Protein AF-A0A1G0W3D7-F1 (afdb_monomer)

Solvent-accessible surface area (backbone atoms only — not comparable to full-atom values): 5190 Å² total; per-residue (Å²): 133,79,53,66,49,80,43,76,43,76,90,76,74,41,78,47,81,46,70,65,78,86,64,88,60,76,69,61,51,66,60,54,49,55,51,50,52,50,53,51,52,54,49,50,59,60,71,68,53,82,78,89,75,78,83,80,78,71,80,77,75,72,77,75,72,79,81,71,75,83,76,78,81,88,128

Sequence (75 aa):
MYETIIVFDHFKHQIILITNVNTTDKNNLQVKYDSAVTQLEKLRFKLSKTISYKSNFKSVSSTISANLPHRNEEL

Structure (mmCIF, N/CA/C/O backbone):
data_AF-A0A1G0W3D7-F1
#
_entry.id   AF-A0A1G0W3D7-F1
#
loop_
_atom_site.group_PDB
_atom_site.id
_atom_site.type_symbol
_atom_site.label_atom_id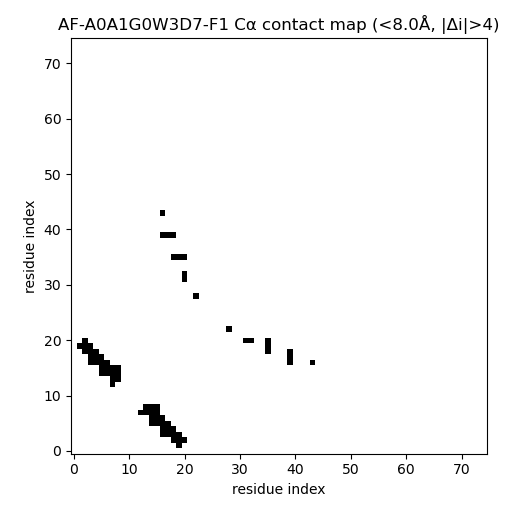
_atom_site.label_alt_id
_atom_site.label_comp_id
_atom_site.label_asym_id
_atom_site.label_entity_id
_atom_site.label_seq_id
_atom_site.pdbx_PDB_ins_code
_atom_site.Cartn_x
_atom_site.Cartn_y
_atom_site.Cartn_z
_atom_site.occupancy
_atom_site.B_iso_or_equiv
_atom_site.auth_seq_id
_atom_site.auth_comp_id
_atom_site.auth_asym_id
_atom_site.auth_atom_id
_atom_site.pdbx_PDB_model_num
ATOM 1 N N . MET A 1 1 ? -12.771 -11.330 -4.941 1.00 60.94 1 MET A N 1
ATOM 2 C CA . MET A 1 1 ? -12.545 -9.879 -5.127 1.00 60.94 1 MET A CA 1
ATOM 3 C C . MET A 1 1 ? -11.106 -9.594 -4.714 1.00 60.94 1 MET A C 1
ATOM 5 O O . MET A 1 1 ? -10.695 -10.158 -3.708 1.00 60.94 1 MET A O 1
ATOM 9 N N . TYR A 1 2 ? -10.326 -8.841 -5.495 1.00 73.75 2 TYR A N 1
ATOM 10 C CA . TYR A 1 2 ? -8.923 -8.553 -5.158 1.00 73.75 2 TYR A CA 1
ATOM 11 C C . TYR A 1 2 ? -8.834 -7.430 -4.116 1.00 73.75 2 TYR A C 1
ATOM 13 O O . TYR A 1 2 ? -9.536 -6.424 -4.232 1.00 73.75 2 TYR A O 1
ATOM 21 N N . GLU A 1 3 ? -7.981 -7.610 -3.106 1.00 85.56 3 GLU A N 1
ATOM 22 C CA . GLU A 1 3 ? -7.817 -6.661 -1.995 1.00 85.56 3 GLU A CA 1
ATOM 23 C C . GLU A 1 3 ? -6.994 -5.437 -2.414 1.00 85.56 3 GLU A C 1
ATOM 25 O O . GLU A 1 3 ? -7.395 -4.316 -2.128 1.00 85.56 3 GLU A O 1
ATOM 30 N N . THR A 1 4 ? -5.921 -5.629 -3.187 1.00 93.19 4 THR A N 1
ATOM 31 C CA . THR A 1 4 ? -5.060 -4.549 -3.694 1.00 93.19 4 THR A CA 1
ATOM 32 C C . THR A 1 4 ? -4.881 -4.657 -5.206 1.00 93.19 4 THR A C 1
ATOM 34 O O . THR A 1 4 ? -4.678 -5.747 -5.741 1.00 93.19 4 THR A O 1
ATOM 37 N N . ILE A 1 5 ? -4.922 -3.519 -5.894 1.00 94.81 5 ILE A N 1
ATOM 38 C CA . ILE A 1 5 ? -4.745 -3.368 -7.338 1.00 94.81 5 ILE A CA 1
ATOM 39 C C . ILE A 1 5 ? -3.601 -2.379 -7.580 1.00 94.81 5 ILE A C 1
ATOM 41 O O . ILE A 1 5 ? -3.514 -1.334 -6.933 1.00 94.81 5 ILE A O 1
ATOM 45 N N . ILE A 1 6 ? -2.730 -2.712 -8.532 1.00 95.06 6 ILE A N 1
ATOM 46 C CA . ILE A 1 6 ? -1.645 -1.849 -9.004 1.00 95.06 6 ILE A CA 1
ATOM 47 C C . ILE A 1 6 ? -1.951 -1.491 -10.452 1.00 95.06 6 ILE A C 1
ATOM 49 O O . ILE A 1 6 ? -2.118 -2.380 -11.285 1.00 95.06 6 ILE A O 1
ATOM 53 N N . VAL A 1 7 ? -2.017 -0.199 -10.749 1.00 96.12 7 VAL A N 1
ATOM 54 C CA . VAL A 1 7 ? -2.280 0.314 -12.095 1.00 96.12 7 VAL A CA 1
ATOM 55 C C . VAL A 1 7 ? -1.079 1.128 -12.550 1.00 96.12 7 VAL A C 1
ATOM 57 O O . VAL A 1 7 ? -0.581 1.965 -11.803 1.00 96.12 7 VAL A O 1
ATOM 60 N N . PHE A 1 8 ? -0.618 0.897 -13.776 1.00 96.00 8 PHE A N 1
ATOM 61 C CA . PHE A 1 8 ? 0.390 1.735 -14.416 1.00 96.00 8 PHE A CA 1
ATOM 62 C C . PHE A 1 8 ? -0.292 2.665 -15.418 1.00 96.00 8 PHE A C 1
ATOM 64 O O . PHE A 1 8 ? -0.833 2.212 -16.427 1.00 96.00 8 PHE A O 1
ATOM 71 N N . ASP A 1 9 ? -0.279 3.963 -15.128 1.00 95.31 9 ASP A N 1
ATOM 72 C CA . ASP A 1 9 ? -0.710 4.994 -16.064 1.00 95.31 9 ASP A CA 1
ATOM 73 C C . ASP A 1 9 ? 0.476 5.339 -16.969 1.00 95.31 9 ASP A C 1
ATOM 75 O O . ASP A 1 9 ? 1.393 6.070 -16.584 1.00 95.31 9 ASP A O 1
ATOM 79 N N . HIS A 1 10 ? 0.445 4.780 -18.180 1.00 94.62 10 HIS A N 1
ATOM 80 C CA . HIS A 1 10 ? 1.469 4.997 -19.195 1.00 94.62 10 HIS A CA 1
ATOM 81 C C . HIS A 1 10 ? 1.574 6.468 -19.616 1.00 94.62 10 HIS A C 1
ATOM 83 O O . HIS A 1 10 ? 2.673 6.940 -19.880 1.00 94.62 10 HIS A O 1
ATOM 89 N N . PHE A 1 11 ? 0.460 7.204 -19.675 1.00 95.94 11 PHE A N 1
ATOM 90 C CA . PHE A 1 11 ? 0.468 8.586 -20.156 1.00 95.94 11 PHE A CA 1
ATOM 91 C C . PHE A 1 11 ? 1.152 9.524 -19.159 1.00 95.94 11 PHE A C 1
ATOM 93 O O . PHE A 1 11 ? 1.924 10.394 -19.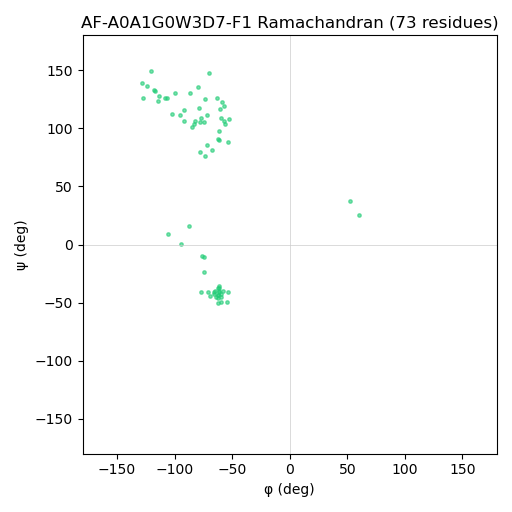549 1.00 95.94 11 PHE A O 1
ATOM 100 N N . LYS A 1 12 ? 0.900 9.331 -17.861 1.00 95.69 12 LYS A N 1
ATOM 101 C CA . LYS A 1 12 ? 1.498 10.148 -16.794 1.00 95.69 12 LYS A CA 1
ATOM 102 C C . LYS A 1 12 ? 2.771 9.556 -16.192 1.00 95.69 12 LYS A C 1
ATOM 104 O O . LYS A 1 12 ? 3.338 10.155 -15.283 1.00 95.69 12 LYS A O 1
ATOM 109 N N . HIS A 1 13 ? 3.215 8.392 -16.669 1.00 93.69 13 HIS A N 1
ATOM 110 C CA . HIS A 1 13 ? 4.362 7.658 -16.126 1.00 93.69 13 HIS A CA 1
ATOM 111 C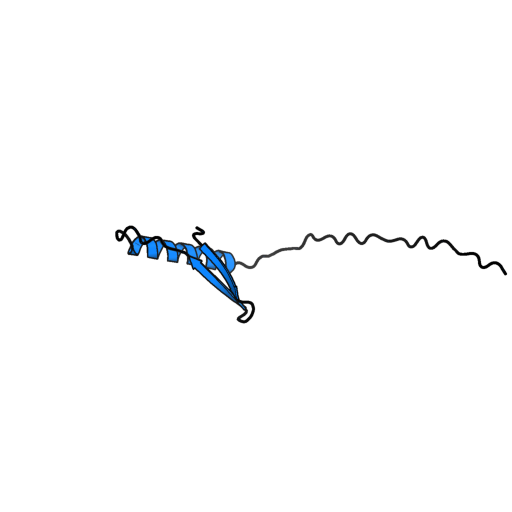 C . HIS A 1 13 ? 4.273 7.434 -14.603 1.00 93.69 13 HIS A C 1
ATOM 113 O O . HIS A 1 13 ? 5.277 7.494 -13.892 1.00 93.69 13 HIS A O 1
ATOM 119 N N . GLN A 1 14 ? 3.069 7.171 -14.089 1.00 95.38 14 GLN A N 1
ATOM 120 C CA . GLN A 1 14 ? 2.823 6.994 -12.656 1.00 95.38 14 GLN A CA 1
ATOM 121 C C . GLN A 1 14 ? 2.239 5.614 -12.348 1.00 95.38 14 GLN A C 1
ATOM 123 O O . GLN A 1 14 ? 1.496 5.034 -13.139 1.00 95.38 14 GLN A O 1
ATOM 128 N N . ILE A 1 15 ? 2.547 5.102 -11.157 1.00 94.62 15 ILE A N 1
ATOM 129 C CA . ILE A 1 15 ? 1.908 3.908 -10.602 1.00 94.62 15 ILE A CA 1
ATOM 130 C C . ILE A 1 15 ? 0.842 4.362 -9.605 1.00 94.62 15 ILE A C 1
ATOM 132 O O . ILE A 1 15 ? 1.119 5.165 -8.716 1.00 94.62 15 ILE A O 1
ATOM 136 N N . ILE A 1 16 ? -0.366 3.826 -9.739 1.00 95.81 16 ILE A N 1
ATOM 137 C CA . ILE A 1 16 ? -1.492 4.063 -8.840 1.00 95.81 16 ILE A CA 1
ATOM 138 C C . ILE A 1 16 ? -1.718 2.788 -8.029 1.00 95.81 16 ILE A C 1
ATOM 140 O O . ILE A 1 16 ? -1.866 1.699 -8.587 1.00 95.81 16 ILE A O 1
ATOM 144 N N . LEU A 1 17 ? -1.735 2.928 -6.705 1.00 96.50 17 LEU A N 1
ATOM 145 C CA . LEU A 1 17 ? -1.984 1.840 -5.764 1.00 96.50 17 LEU A CA 1
ATOM 146 C C . LEU A 1 17 ? -3.385 2.007 -5.177 1.00 96.50 17 LEU A C 1
ATOM 148 O O . LEU A 1 17 ? -3.712 3.071 -4.656 1.00 96.50 17 LEU A O 1
ATOM 152 N N . ILE A 1 18 ? -4.208 0.965 -5.265 1.00 95.81 18 ILE A N 1
ATOM 153 C CA . ILE A 1 18 ? -5.596 0.976 -4.794 1.00 95.81 18 ILE A CA 1
ATOM 154 C C . ILE A 1 18 ? -5.785 -0.229 -3.874 1.00 95.81 18 ILE A C 1
ATOM 156 O O . ILE A 1 18 ? -5.526 -1.349 -4.298 1.00 95.81 18 ILE A O 1
ATOM 160 N N . THR A 1 19 ? -6.258 -0.023 -2.644 1.00 95.44 19 THR A N 1
ATOM 161 C CA . THR A 1 19 ? -6.688 -1.112 -1.749 1.00 95.44 19 THR A CA 1
ATOM 162 C C . THR A 1 19 ? -8.176 -0.959 -1.452 1.00 95.44 19 THR A C 1
ATOM 164 O O . THR A 1 19 ? -8.643 0.128 -1.113 1.00 95.44 19 THR A O 1
ATOM 167 N N . ASN A 1 20 ? -8.918 -2.054 -1.577 1.00 93.31 20 ASN A N 1
ATOM 168 C CA . ASN A 1 20 ? -10.331 -2.135 -1.242 1.00 93.31 20 ASN A CA 1
ATOM 169 C C . ASN A 1 20 ? -10.489 -2.462 0.245 1.00 93.31 20 ASN A C 1
ATOM 171 O O . ASN A 1 20 ? -9.919 -3.432 0.737 1.00 93.31 20 ASN A O 1
ATOM 175 N N . VAL A 1 21 ? -11.319 -1.690 0.948 1.00 92.19 21 VAL A N 1
ATOM 176 C CA . VAL A 1 21 ? -11.630 -1.915 2.365 1.00 92.19 21 VAL A CA 1
ATOM 177 C C . VAL A 1 21 ? -13.093 -2.305 2.514 1.00 92.19 21 VAL A C 1
ATOM 179 O O . VAL A 1 21 ? -13.985 -1.609 2.035 1.00 92.19 21 VAL A O 1
ATOM 182 N N . ASN A 1 22 ? -13.351 -3.414 3.206 1.00 89.38 22 ASN A N 1
ATOM 183 C CA . ASN A 1 22 ? -14.710 -3.858 3.499 1.00 89.38 22 ASN A CA 1
ATOM 184 C C . ASN A 1 22 ? -15.312 -3.064 4.677 1.00 89.38 22 ASN A C 1
ATOM 186 O O . ASN A 1 22 ? -14.850 -3.159 5.821 1.00 89.38 22 ASN A O 1
ATOM 190 N N . THR A 1 23 ? -16.389 -2.331 4.397 1.00 89.25 23 THR A N 1
ATOM 191 C CA . THR A 1 23 ? -17.108 -1.472 5.351 1.00 89.25 23 THR A CA 1
ATOM 192 C C . THR A 1 23 ? -18.451 -2.044 5.818 1.00 89.25 23 THR A C 1
ATOM 194 O O . THR A 1 23 ? -19.199 -1.344 6.497 1.00 89.25 23 THR A O 1
ATOM 197 N N . THR A 1 24 ? -18.766 -3.305 5.494 1.00 90.25 24 THR A N 1
ATOM 198 C CA . THR A 1 24 ? -20.042 -3.947 5.859 1.00 90.25 24 THR A CA 1
ATOM 199 C C . THR A 1 24 ? -20.263 -3.951 7.372 1.00 90.25 24 THR A C 1
ATOM 201 O O . THR A 1 24 ? -21.366 -3.677 7.836 1.00 90.25 24 THR A O 1
ATOM 204 N N . ASP A 1 25 ? -19.203 -4.196 8.145 1.00 85.38 25 ASP A N 1
ATOM 205 C CA . ASP A 1 25 ? -19.186 -3.927 9.583 1.00 85.38 25 ASP A CA 1
ATOM 206 C C . ASP A 1 25 ? -18.645 -2.512 9.833 1.00 85.38 25 ASP A C 1
ATOM 208 O O . ASP A 1 25 ? -17.479 -2.226 9.521 1.00 85.38 25 ASP A O 1
ATOM 212 N N . LYS A 1 26 ? -19.510 -1.645 10.379 1.00 85.00 26 LYS A N 1
ATOM 213 C CA . LYS A 1 26 ? -19.214 -0.245 10.725 1.00 85.00 26 LYS A CA 1
ATOM 214 C C . LYS A 1 26 ? -18.349 -0.111 11.977 1.00 85.00 26 LYS A C 1
ATOM 216 O O . LYS A 1 26 ? -17.860 0.982 12.260 1.00 85.00 26 LYS A O 1
ATOM 221 N N . ASN A 1 27 ? -18.139 -1.192 12.721 1.00 89.12 27 ASN A N 1
ATOM 222 C CA . ASN A 1 27 ? -17.160 -1.188 13.792 1.00 89.12 27 ASN A CA 1
ATOM 223 C C . ASN A 1 27 ? -15.747 -1.124 13.206 1.00 89.12 27 ASN A C 1
ATOM 225 O O . ASN A 1 27 ? -15.457 -1.667 12.136 1.00 89.12 27 ASN A O 1
ATOM 229 N N . ASN A 1 28 ? -14.845 -0.470 13.935 1.00 87.62 28 ASN A N 1
ATOM 230 C CA . ASN A 1 28 ? -13.415 -0.462 13.628 1.00 87.62 28 ASN A CA 1
ATOM 231 C C . ASN A 1 28 ? -13.057 0.115 12.243 1.00 87.62 28 ASN A C 1
ATOM 233 O O . ASN A 1 28 ? -12.010 -0.226 11.695 1.00 87.62 28 ASN A O 1
ATOM 237 N N . LEU A 1 29 ? -13.890 0.997 11.671 1.00 92.56 29 LEU A N 1
ATOM 238 C CA . LEU A 1 29 ? -13.603 1.650 10.383 1.00 92.56 29 LEU A CA 1
ATOM 239 C C . LEU A 1 29 ? -12.237 2.342 10.382 1.00 92.56 29 LEU A C 1
ATOM 241 O O . LEU A 1 29 ? -11.493 2.200 9.417 1.00 92.56 29 LEU A O 1
ATOM 245 N N . GLN A 1 30 ? -11.889 3.012 11.485 1.00 93.44 30 GLN A N 1
ATOM 246 C CA . GLN A 1 30 ? -10.583 3.648 11.651 1.00 93.44 30 GLN A CA 1
ATOM 247 C C . GLN A 1 30 ? -9.444 2.625 11.555 1.00 93.44 30 GLN A C 1
ATOM 249 O O . GLN A 1 30 ? -8.536 2.790 10.754 1.00 93.44 30 GLN A O 1
ATOM 254 N N . VAL A 1 31 ? -9.545 1.510 12.283 1.00 94.12 31 VAL A N 1
ATOM 255 C CA . VAL A 1 31 ? -8.531 0.443 12.266 1.00 94.12 31 VAL A CA 1
ATOM 256 C C . VAL A 1 31 ? -8.381 -0.156 10.865 1.00 94.12 31 VAL A C 1
ATOM 258 O O . VAL A 1 31 ? -7.270 -0.415 10.406 1.00 94.12 31 VAL A O 1
ATOM 261 N N . LYS A 1 32 ? -9.496 -0.363 10.156 1.00 93.94 32 LYS A N 1
ATOM 262 C CA . LYS A 1 32 ? -9.487 -0.874 8.779 1.00 93.94 32 LYS A CA 1
ATOM 263 C C . LYS A 1 32 ? -8.836 0.116 7.810 1.00 93.94 32 LYS A C 1
ATOM 265 O O . LYS A 1 32 ? -8.060 -0.303 6.954 1.00 93.94 32 LYS A O 1
ATOM 270 N N . TYR A 1 33 ? -9.122 1.407 7.964 1.00 94.94 33 TYR A N 1
ATOM 271 C CA . TYR A 1 33 ? -8.488 2.476 7.197 1.00 94.94 33 TYR A CA 1
ATOM 272 C C . TYR A 1 33 ? -6.977 2.535 7.462 1.00 94.94 33 TYR A C 1
ATOM 274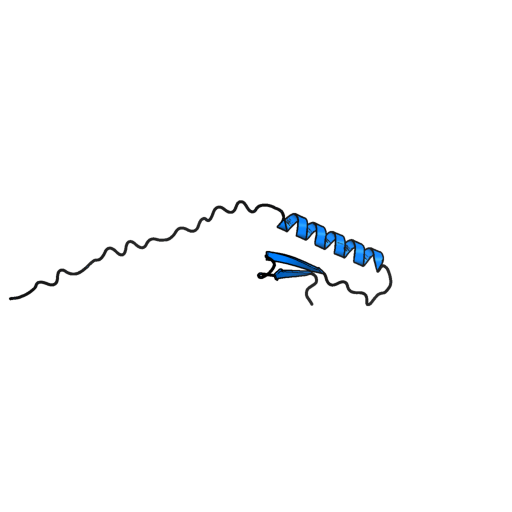 O O . TYR A 1 33 ? -6.188 2.472 6.521 1.00 94.94 33 TYR A O 1
ATOM 282 N N . ASP A 1 34 ? -6.560 2.555 8.728 1.00 95.62 34 ASP A N 1
ATOM 283 C CA . ASP A 1 34 ? -5.147 2.625 9.115 1.00 95.62 34 ASP A CA 1
ATOM 284 C C . ASP A 1 34 ? -4.362 1.400 8.617 1.00 95.62 34 ASP A C 1
ATOM 286 O O . ASP A 1 34 ? -3.225 1.512 8.144 1.00 95.62 34 ASP A O 1
ATOM 290 N N . SER A 1 35 ? -4.991 0.221 8.655 1.00 94.31 35 SER A N 1
ATOM 291 C CA . SER A 1 35 ? -4.436 -1.011 8.089 1.00 94.31 35 SER A CA 1
ATOM 292 C C . SER A 1 35 ? -4.230 -0.893 6.576 1.00 94.31 35 SER A C 1
ATOM 294 O O . SER A 1 35 ? -3.148 -1.203 6.072 1.00 94.31 35 SER A O 1
ATOM 296 N N . ALA A 1 36 ? -5.222 -0.377 5.847 1.00 95.31 36 ALA A N 1
ATOM 297 C CA . ALA A 1 36 ? -5.133 -0.161 4.406 1.00 95.31 36 ALA A CA 1
ATOM 298 C C . ALA A 1 36 ? -4.030 0.838 4.025 1.00 95.31 36 ALA A C 1
ATOM 300 O O . ALA A 1 36 ? -3.238 0.568 3.120 1.00 95.31 36 ALA A O 1
ATOM 301 N N . VAL A 1 37 ? -3.918 1.953 4.752 1.00 97.00 37 VAL A N 1
ATOM 302 C CA . VAL A 1 37 ? -2.825 2.925 4.577 1.00 97.00 37 VAL A CA 1
ATOM 303 C C . VAL A 1 37 ? -1.473 2.252 4.814 1.00 97.00 37 VAL A C 1
ATOM 305 O O . VAL A 1 37 ? -0.557 2.387 4.003 1.00 97.00 37 VAL A O 1
ATOM 308 N N . THR A 1 38 ? -1.360 1.448 5.872 1.00 96.94 38 THR A N 1
ATOM 309 C CA . THR A 1 38 ? -0.133 0.703 6.183 1.00 96.94 38 THR A CA 1
ATOM 310 C C . THR A 1 38 ? 0.242 -0.283 5.070 1.00 96.94 38 THR A C 1
ATOM 312 O O . THR A 1 38 ? 1.422 -0.428 4.741 1.00 96.94 38 THR A O 1
ATOM 315 N N . GLN A 1 39 ? -0.732 -0.973 4.471 1.00 95.69 39 GLN A N 1
ATOM 316 C CA . GLN A 1 39 ? -0.494 -1.860 3.328 1.00 95.69 39 GLN A CA 1
ATOM 317 C C . GLN A 1 39 ? 0.014 -1.082 2.103 1.00 95.69 39 GLN A C 1
ATOM 319 O O . GLN A 1 39 ? 0.991 -1.503 1.476 1.00 95.69 39 GLN A O 1
ATOM 324 N N . LEU A 1 40 ? -0.604 0.061 1.789 1.00 96.94 40 LEU A N 1
ATOM 325 C CA . LEU A 1 40 ? -0.194 0.919 0.675 1.00 96.94 40 LEU A CA 1
ATOM 326 C C . LEU A 1 40 ? 1.230 1.454 0.865 1.00 96.94 40 LEU A C 1
ATOM 328 O O . LEU A 1 40 ? 2.029 1.386 -0.067 1.00 96.94 40 LEU A O 1
ATOM 332 N N . GLU A 1 41 ? 1.589 1.900 2.070 1.00 97.25 41 GLU A N 1
ATOM 333 C CA . GLU A 1 41 ? 2.944 2.380 2.371 1.00 97.25 41 GLU A CA 1
ATOM 334 C C . GLU A 1 41 ? 3.997 1.268 2.254 1.00 97.25 41 GLU A C 1
ATOM 336 O O . GLU A 1 41 ? 5.063 1.470 1.668 1.00 97.25 41 GLU A O 1
ATOM 341 N N . LYS A 1 42 ? 3.687 0.045 2.708 1.00 95.56 42 LYS A N 1
ATOM 342 C CA . LYS A 1 42 ? 4.570 -1.119 2.503 1.00 95.56 42 LYS A CA 1
ATOM 343 C C . LYS A 1 42 ? 4.797 -1.403 1.020 1.00 95.56 42 LYS A C 1
ATOM 345 O O . LYS A 1 42 ? 5.922 -1.704 0.611 1.00 95.56 42 LYS A O 1
ATOM 350 N N . LEU A 1 43 ? 3.740 -1.324 0.214 1.00 94.81 43 LEU A N 1
ATOM 351 C CA . LEU A 1 43 ? 3.820 -1.576 -1.220 1.00 94.81 43 LEU A CA 1
ATOM 352 C C . L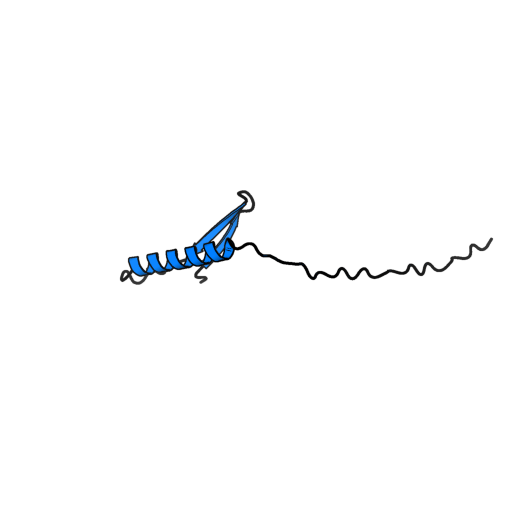EU A 1 43 ? 4.604 -0.473 -1.938 1.00 94.81 43 LEU A C 1
ATOM 354 O O . LEU A 1 43 ? 5.502 -0.779 -2.721 1.00 94.81 43 LEU A O 1
ATOM 358 N N . ARG A 1 44 ? 4.341 0.791 -1.603 1.00 95.38 44 ARG A N 1
ATOM 359 C CA . ARG A 1 44 ? 5.109 1.948 -2.071 1.00 95.38 44 ARG A CA 1
ATOM 360 C C . ARG A 1 44 ? 6.596 1.787 -1.764 1.00 95.38 44 ARG A C 1
ATOM 362 O O . ARG A 1 44 ? 7.413 1.914 -2.671 1.00 95.38 44 ARG A O 1
ATOM 369 N N . PHE A 1 45 ? 6.947 1.441 -0.524 1.00 95.25 45 PHE A N 1
ATOM 370 C CA . PHE A 1 45 ? 8.336 1.207 -0.126 1.00 95.25 45 PHE A CA 1
ATOM 371 C C . PHE A 1 45 ? 8.982 0.051 -0.898 1.00 95.25 45 PHE A C 1
ATOM 373 O O . PHE A 1 45 ? 10.158 0.105 -1.248 1.00 95.25 45 PHE A O 1
ATOM 380 N N . LYS A 1 46 ? 8.231 -1.018 -1.185 1.00 92.94 46 LYS A N 1
ATOM 381 C CA . LYS 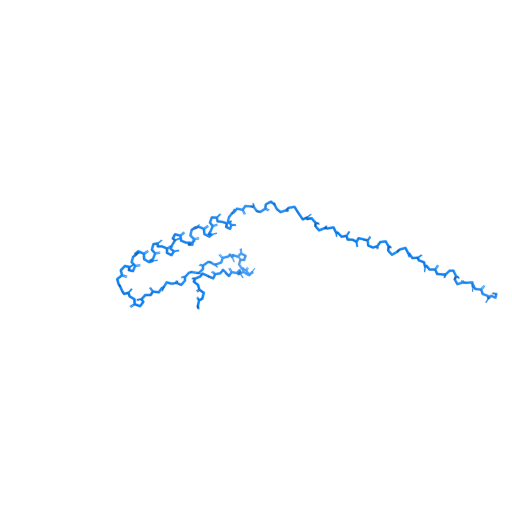A 1 46 ? 8.738 -2.131 -1.996 1.00 92.94 46 LYS A CA 1
ATOM 382 C C . LYS A 1 46 ? 9.024 -1.692 -3.434 1.00 92.94 46 LYS A C 1
ATOM 384 O O . LYS A 1 46 ? 10.056 -2.075 -3.976 1.00 92.94 46 LYS A O 1
ATOM 389 N N . LEU A 1 47 ? 8.133 -0.899 -4.028 1.00 91.06 47 LEU A N 1
ATOM 390 C CA . LEU A 1 47 ? 8.251 -0.414 -5.405 1.00 91.06 47 LEU A CA 1
ATOM 391 C C . LEU A 1 47 ? 9.308 0.685 -5.573 1.00 91.06 47 LEU A C 1
ATOM 393 O O . LEU A 1 47 ? 9.839 0.842 -6.665 1.00 91.06 47 LEU A O 1
ATOM 397 N N . SER A 1 48 ? 9.653 1.415 -4.509 1.00 89.38 48 SER A N 1
ATOM 398 C CA . SER A 1 48 ? 10.711 2.430 -4.554 1.00 89.38 48 SER A CA 1
ATOM 399 C C . SER A 1 48 ? 12.125 1.844 -4.537 1.00 89.38 48 SER A C 1
ATOM 401 O O . SER A 1 48 ? 13.095 2.579 -4.709 1.00 89.38 48 SER A O 1
ATOM 403 N N . LYS A 1 49 ? 12.279 0.540 -4.278 1.00 91.06 49 LYS A N 1
ATOM 404 C CA . LYS A 1 49 ? 13.594 -0.105 -4.282 1.00 91.06 49 LYS A CA 1
ATOM 405 C C . LYS A 1 49 ? 14.084 -0.270 -5.715 1.00 91.06 49 LYS A C 1
ATOM 407 O O . LYS A 1 49 ? 13.427 -0.918 -6.526 1.00 91.06 49 LYS A O 1
ATOM 412 N N . THR A 1 50 ? 15.276 0.248 -6.000 1.00 85.19 50 THR A N 1
ATOM 413 C CA . THR A 1 50 ? 15.964 -0.002 -7.270 1.00 85.19 50 THR A CA 1
ATOM 414 C C . THR A 1 50 ? 16.175 -1.499 -7.450 1.00 85.19 50 THR A C 1
ATOM 416 O O . THR A 1 50 ? 16.811 -2.157 -6.623 1.00 85.19 50 THR A O 1
ATOM 419 N N . ILE A 1 51 ? 15.661 -2.047 -8.547 1.00 82.94 51 ILE A N 1
ATOM 420 C CA . ILE A 1 51 ? 15.904 -3.439 -8.903 1.00 82.94 51 ILE A CA 1
ATOM 421 C C . ILE A 1 51 ? 17.264 -3.493 -9.603 1.00 82.94 51 ILE A C 1
ATOM 423 O O . ILE A 1 51 ? 17.395 -3.080 -10.752 1.00 82.94 51 ILE A O 1
ATOM 427 N N . SER A 1 52 ? 18.287 -4.013 -8.920 1.00 71.81 52 SER A N 1
ATOM 428 C CA . SER A 1 52 ? 19.538 -4.400 -9.582 1.00 71.81 52 SER A CA 1
ATOM 429 C C . SER A 1 52 ? 19.315 -5.737 -10.286 1.00 71.81 52 SER A C 1
ATOM 431 O O . SER A 1 52 ? 19.610 -6.805 -9.753 1.00 71.81 52 SER A O 1
ATOM 433 N N . TYR A 1 53 ? 18.685 -5.686 -11.460 1.00 74.31 53 TYR A N 1
ATOM 434 C CA . TYR A 1 53 ? 18.481 -6.858 -12.301 1.00 74.31 53 TYR A CA 1
ATOM 435 C C . TYR A 1 53 ? 19.597 -6.935 -13.338 1.00 74.31 53 TYR A C 1
ATOM 437 O O . TYR A 1 53 ? 19.671 -6.119 -14.256 1.00 74.31 53 TYR A O 1
ATOM 445 N N . LYS A 1 54 ? 20.467 -7.937 -13.209 1.00 68.50 54 LYS A N 1
ATOM 446 C CA . LYS A 1 54 ? 21.422 -8.281 -14.261 1.00 68.50 54 LYS A CA 1
ATOM 447 C C . LYS A 1 54 ? 20.766 -9.338 -15.141 1.00 68.50 54 LYS A C 1
ATOM 449 O O . LYS A 1 54 ? 20.612 -10.480 -14.717 1.00 68.50 54 LYS A O 1
ATOM 454 N N . SER A 1 55 ? 20.352 -8.941 -16.344 1.00 75.00 55 SER A N 1
ATOM 455 C CA .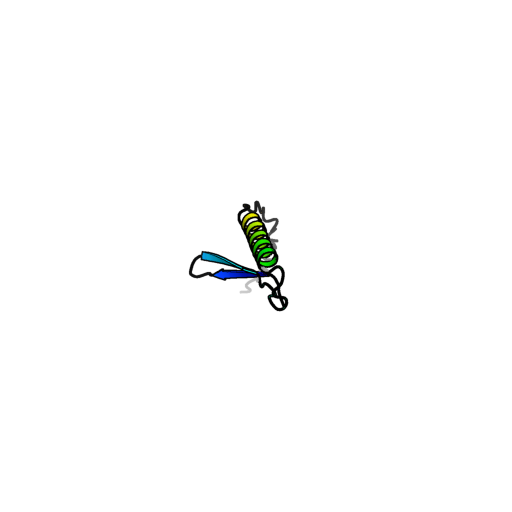 SER A 1 55 ? 19.765 -9.868 -17.311 1.00 75.00 55 SER A CA 1
ATOM 456 C C . SER A 1 55 ? 20.747 -11.002 -17.598 1.00 75.00 55 SER A C 1
ATOM 458 O O . SER A 1 55 ? 21.854 -10.773 -18.081 1.00 75.00 55 SER A O 1
ATOM 460 N N . ASN A 1 56 ? 20.343 -12.231 -17.293 1.00 72.88 56 ASN A N 1
ATOM 461 C CA . ASN A 1 56 ? 21.034 -13.451 -17.703 1.00 72.88 56 ASN A CA 1
ATOM 462 C C . ASN A 1 56 ? 20.564 -13.918 -19.090 1.00 72.88 56 ASN A C 1
ATOM 464 O O . ASN A 1 56 ? 20.797 -15.074 -19.449 1.00 72.88 56 ASN A O 1
ATOM 468 N N . PHE A 1 57 ? 19.893 -13.043 -19.850 1.00 78.81 57 PHE A N 1
ATOM 469 C CA . PHE A 1 57 ? 19.454 -13.326 -21.206 1.00 78.81 57 PHE A CA 1
ATOM 470 C C . PHE A 1 57 ? 20.675 -13.607 -22.083 1.00 78.81 57 PHE A C 1
ATOM 472 O O . PHE A 1 57 ? 21.367 -12.705 -22.554 1.00 78.81 57 PHE A O 1
ATOM 479 N N . LYS A 1 58 ? 20.960 -14.893 -22.271 1.00 75.50 58 LYS A N 1
ATOM 480 C CA . LYS A 1 58 ? 21.921 -15.366 -23.255 1.00 75.50 58 LYS A CA 1
ATOM 481 C C . LYS A 1 58 ? 21.174 -15.428 -24.576 1.00 75.50 58 LYS A C 1
ATOM 483 O O . LYS A 1 58 ? 20.380 -16.342 -24.785 1.00 75.50 58 LYS A O 1
ATOM 488 N N . SER A 1 59 ? 21.419 -14.450 -25.446 1.00 70.81 59 SER A N 1
ATOM 489 C CA . SER A 1 59 ? 21.071 -14.607 -26.854 1.00 70.81 59 SER A CA 1
ATOM 490 C C . SER A 1 59 ? 21.856 -15.809 -27.357 1.00 70.81 59 SER A C 1
ATOM 492 O O . SER A 1 59 ? 23.087 -15.770 -27.433 1.00 70.81 59 SER A O 1
ATOM 494 N N . VAL A 1 60 ? 21.158 -16.911 -27.618 1.00 69.19 60 VAL A N 1
ATOM 495 C CA . VAL A 1 60 ? 21.738 -18.019 -28.360 1.00 69.19 60 VAL A CA 1
ATOM 496 C C . VAL A 1 60 ? 21.833 -17.496 -29.784 1.00 69.19 60 VAL A C 1
ATOM 498 O O . VAL A 1 60 ? 20.901 -17.636 -30.568 1.00 69.19 60 VAL A O 1
ATOM 501 N N . SER A 1 61 ? 22.929 -16.798 -30.090 1.00 62.19 61 SER A N 1
ATOM 502 C CA . SER A 1 61 ? 23.323 -16.572 -31.471 1.00 62.19 61 SER A CA 1
ATOM 503 C C . SER A 1 61 ? 23.585 -17.961 -32.027 1.00 62.19 61 SER A C 1
ATOM 505 O O . SER A 1 61 ? 24.665 -18.526 -31.852 1.00 62.19 61 SER A O 1
ATOM 507 N N . SER A 1 62 ? 22.547 -18.575 -32.592 1.00 57.47 62 SER A N 1
ATOM 508 C CA . SER A 1 62 ? 22.727 -19.677 -33.508 1.00 57.47 62 SER A CA 1
ATOM 509 C C . SER A 1 62 ? 23.621 -19.111 -34.592 1.00 57.47 62 SER A C 1
ATOM 511 O O . SER A 1 62 ? 23.177 -18.308 -35.414 1.00 57.47 62 SER A O 1
ATOM 513 N N . THR A 1 63 ? 24.894 -19.484 -34.553 1.00 49.66 63 THR A N 1
ATOM 514 C CA . THR A 1 63 ? 25.743 -19.497 -35.728 1.00 49.66 63 THR A CA 1
ATOM 515 C C . THR A 1 63 ? 24.984 -20.324 -36.756 1.00 49.66 63 THR A C 1
ATOM 517 O O . THR A 1 63 ? 25.117 -21.545 -36.813 1.00 49.66 63 THR A O 1
ATOM 520 N N . ILE A 1 64 ? 24.125 -19.671 -37.538 1.00 56.53 64 ILE A N 1
ATOM 521 C CA . ILE A 1 64 ? 23.690 -20.179 -38.825 1.00 56.53 64 ILE A CA 1
ATOM 522 C C . ILE A 1 64 ? 24.973 -20.098 -39.647 1.00 56.53 64 ILE A C 1
ATOM 524 O O . ILE A 1 64 ? 25.246 -19.104 -40.312 1.00 56.53 64 ILE A O 1
ATOM 528 N N . SER A 1 65 ? 25.841 -21.102 -39.481 1.00 52.09 65 SER A N 1
ATOM 529 C CA . SER A 1 65 ? 26.889 -21.377 -40.449 1.00 52.09 65 SER A CA 1
ATOM 530 C C . SER A 1 65 ? 26.143 -21.604 -41.745 1.00 52.09 65 SER A C 1
ATOM 532 O O . SER A 1 65 ? 25.422 -22.590 -41.899 1.00 52.09 65 SER A O 1
ATOM 534 N N . ALA A 1 66 ? 26.231 -20.609 -42.617 1.00 45.50 66 ALA A N 1
ATOM 535 C CA . ALA A 1 66 ? 25.732 -20.677 -43.963 1.00 45.50 66 ALA A CA 1
ATOM 536 C C . ALA A 1 66 ? 26.485 -21.803 -44.678 1.00 45.50 66 ALA A C 1
ATOM 538 O O . ALA A 1 66 ? 27.520 -21.579 -45.295 1.00 45.50 66 ALA A O 1
ATOM 539 N N . ASN A 1 67 ? 25.956 -23.022 -44.611 1.00 49.94 67 ASN A N 1
ATOM 540 C CA . ASN A 1 67 ? 26.201 -24.010 -45.647 1.00 49.94 67 ASN A CA 1
ATOM 541 C C . ASN A 1 67 ? 25.375 -23.572 -46.860 1.00 49.94 67 ASN A C 1
ATOM 543 O O . ASN A 1 67 ? 24.292 -24.091 -47.115 1.00 49.94 67 ASN A O 1
ATOM 547 N N . LEU A 1 68 ? 25.868 -22.552 -47.565 1.00 57.25 68 LEU A N 1
ATOM 548 C CA . LEU A 1 68 ? 25.509 -22.313 -48.955 1.00 57.25 68 LEU A CA 1
ATOM 549 C C . LEU A 1 68 ? 26.194 -23.423 -49.764 1.00 57.25 68 LEU A C 1
ATOM 551 O O . LEU A 1 68 ? 27.425 -23.438 -49.820 1.00 57.25 68 LEU A O 1
ATOM 555 N N . PRO A 1 69 ? 25.461 -24.378 -50.362 1.00 47.00 69 PRO A N 1
ATOM 556 C CA . PRO A 1 69 ? 26.071 -25.271 -51.328 1.00 47.00 69 PRO A CA 1
ATOM 557 C C . PRO A 1 69 ? 26.545 -24.424 -52.511 1.00 47.00 69 PRO A C 1
ATOM 559 O O . PRO A 1 69 ? 25.771 -23.655 -53.086 1.00 47.00 69 PRO A O 1
ATOM 562 N N . HIS A 1 70 ? 27.829 -24.553 -52.847 1.00 50.00 70 HIS A N 1
ATOM 563 C CA . HIS A 1 70 ? 28.396 -24.041 -54.088 1.00 50.00 70 HIS A CA 1
ATOM 564 C C . HIS A 1 70 ? 27.536 -24.573 -55.239 1.00 50.00 70 HIS A C 1
ATOM 566 O O . HIS A 1 70 ? 27.530 -25.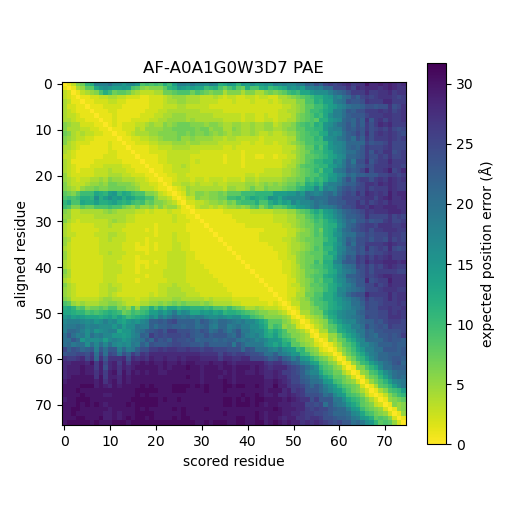769 -55.530 1.00 50.00 70 HIS A O 1
ATOM 572 N N . ARG A 1 71 ? 26.749 -23.694 -55.856 1.00 44.69 71 ARG A N 1
ATOM 573 C CA . ARG A 1 71 ? 26.069 -24.000 -57.105 1.00 44.69 71 ARG A CA 1
ATOM 574 C C . ARG A 1 71 ? 27.139 -23.874 -58.184 1.00 44.69 71 ARG A C 1
ATOM 576 O O . ARG A 1 71 ? 27.588 -22.768 -58.465 1.00 44.69 71 ARG A O 1
ATOM 583 N N . ASN A 1 72 ? 27.608 -25.010 -58.693 1.00 47.62 72 ASN A N 1
ATOM 584 C CA . ASN A 1 72 ? 28.434 -25.046 -59.893 1.00 47.62 72 ASN A CA 1
ATOM 585 C C . ASN A 1 72 ? 27.595 -24.443 -61.026 1.00 47.62 72 ASN A C 1
ATOM 587 O O . ASN A 1 72 ? 26.524 -24.967 -61.340 1.00 47.62 72 ASN A O 1
ATOM 591 N N . GLU A 1 73 ? 28.039 -23.321 -61.585 1.00 48.25 73 GLU A N 1
ATOM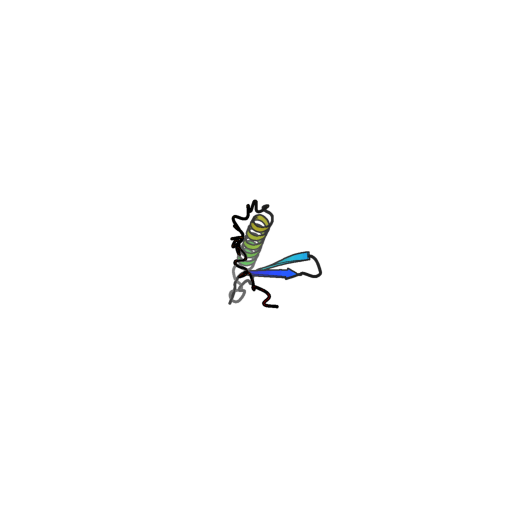 592 C CA . GLU A 1 73 ? 27.540 -22.862 -62.875 1.00 48.25 73 GLU A CA 1
ATOM 593 C C . GLU A 1 73 ? 28.172 -23.763 -63.941 1.00 48.25 73 GLU A C 1
ATOM 595 O O . GLU A 1 73 ? 29.369 -23.692 -64.208 1.00 48.25 73 GLU A O 1
ATOM 600 N N . GLU A 1 74 ? 27.374 -24.681 -64.488 1.00 44.50 74 GLU A N 1
ATOM 601 C CA . GLU A 1 74 ? 27.642 -25.258 -65.802 1.00 44.50 74 GLU A CA 1
ATOM 602 C C . GLU A 1 74 ? 27.230 -24.224 -66.856 1.00 44.50 74 GLU A C 1
ATOM 604 O O . GLU A 1 74 ? 26.034 -23.958 -67.008 1.00 44.50 74 GLU A O 1
ATOM 609 N N . LEU A 1 75 ? 28.227 -23.627 -67.522 1.00 37.78 75 LEU A N 1
ATOM 610 C CA . LEU A 1 75 ? 28.410 -23.488 -68.983 1.00 37.78 75 LEU A CA 1
ATOM 611 C C . LEU A 1 75 ? 29.415 -22.373 -69.310 1.00 37.78 75 LEU A C 1
ATOM 613 O O . LEU A 1 75 ? 29.166 -21.209 -68.932 1.00 37.78 75 LEU A O 1
#

Mean predicted aligned error: 12.9 Å

Secondary structure (DSSP, 8-state):
--SEEEEEETTTTEEEEEE----SS-TTHHHHHHHHHHHHHHHHHHHTS--------------------------

Radius of gyration: 27.54 Å; Cα contacts (8 Å, |Δi|>4): 35; chains: 1; bounding box: 48×35×83 Å

Nearest PDB structures (foldseek):
  7qh7-assembly1_a  TM=3.107E-01  e=5.902E+00  Homo sapiens

pLDDT: mean 81.4, std 17.84, range [37.78, 97.25]

Foldseek 3Di:
DDQKDWDQDPVVRDIDIDGDFDCPDVPPPVVSVVVRVVVVVVVVVVVPDDDPDDDPDDPPPPPPVPPPPPDDDDD